Protein AF-A0A1V5JSR5-F1 (afdb_monomer)

Radius of gyration: 24.08 Å; Cα contacts (8 Å, |Δi|>4): 24; chains: 1; bounding box: 47×47×51 Å

Structure (mmCIF, N/CA/C/O backbone):
data_AF-A0A1V5JSR5-F1
#
_entry.id   AF-A0A1V5JSR5-F1
#
loop_
_atom_site.group_PDB
_atom_site.id
_atom_site.type_symbol
_atom_site.label_atom_id
_atom_site.label_alt_id
_atom_site.label_comp_id
_atom_site.label_asym_id
_atom_site.label_entity_id
_atom_site.label_seq_id
_atom_site.pdbx_PDB_ins_code
_atom_site.Cartn_x
_atom_site.Cartn_y
_atom_site.Cartn_z
_atom_site.occupancy
_atom_site.B_iso_or_equiv
_atom_site.auth_seq_id
_atom_site.auth_comp_id
_atom_site.auth_asym_id
_atom_site.auth_atom_id
_atom_site.pdbx_PDB_model_num
ATOM 1 N N . MET A 1 1 ? 2.981 0.703 2.003 1.00 60.16 1 MET A N 1
ATOM 2 C CA . MET A 1 1 ? 2.966 2.038 1.363 1.00 60.16 1 MET A CA 1
ATOM 3 C C . MET A 1 1 ? 2.772 3.088 2.446 1.00 60.16 1 MET A C 1
ATOM 5 O O . MET A 1 1 ? 1.736 3.023 3.098 1.00 60.16 1 MET A O 1
ATOM 9 N N . PRO A 1 2 ? 3.733 4.000 2.672 1.00 81.62 2 PRO A N 1
ATOM 10 C CA . PRO A 1 2 ? 3.687 4.955 3.791 1.00 81.62 2 PRO A CA 1
ATOM 11 C C . PRO A 1 2 ? 2.414 5.819 3.783 1.00 81.62 2 PRO A C 1
ATOM 13 O O . PRO A 1 2 ? 1.770 5.984 4.810 1.00 81.62 2 PRO A O 1
ATOM 16 N N . ILE A 1 3 ? 1.958 6.220 2.595 1.00 86.94 3 ILE A N 1
ATOM 17 C CA . ILE A 1 3 ? 0.797 7.104 2.404 1.00 86.94 3 ILE A CA 1
ATOM 18 C C . ILE A 1 3 ? -0.516 6.479 2.919 1.00 86.94 3 ILE A C 1
ATOM 20 O O . ILE A 1 3 ? -1.372 7.172 3.460 1.00 86.94 3 ILE A O 1
ATOM 24 N N . LEU A 1 4 ? -0.709 5.165 2.753 1.00 85.44 4 LEU A N 1
ATOM 25 C CA . LEU A 1 4 ? -1.923 4.491 3.239 1.00 85.44 4 LEU A CA 1
ATOM 26 C C . LEU A 1 4 ? -1.922 4.350 4.763 1.00 85.44 4 LEU A C 1
ATOM 28 O O . LEU A 1 4 ? -2.979 4.441 5.381 1.00 85.44 4 LEU A O 1
ATOM 32 N N . PHE A 1 5 ? -0.749 4.162 5.369 1.00 88.88 5 PHE A N 1
ATOM 33 C CA . PHE A 1 5 ? -0.618 4.135 6.825 1.00 88.88 5 PHE A CA 1
ATOM 34 C C . PHE A 1 5 ? -0.913 5.505 7.437 1.00 88.88 5 PHE A C 1
ATOM 36 O O . PHE A 1 5 ? -1.663 5.579 8.405 1.00 88.88 5 PHE A O 1
ATOM 43 N N . GLU A 1 6 ? -0.405 6.581 6.836 1.00 91.00 6 GLU A N 1
ATOM 44 C CA . GLU A 1 6 ? -0.694 7.953 7.271 1.00 91.00 6 GLU A CA 1
ATOM 45 C C . GLU A 1 6 ? -2.185 8.298 7.169 1.00 91.00 6 GLU A C 1
ATOM 47 O O . GLU A 1 6 ? -2.761 8.869 8.095 1.00 91.00 6 GLU A O 1
ATOM 52 N N . GLU A 1 7 ? -2.847 7.923 6.070 1.00 88.81 7 GLU A N 1
ATOM 53 C CA . GLU A 1 7 ? -4.288 8.149 5.926 1.00 88.81 7 GLU A CA 1
ATOM 54 C C . GLU A 1 7 ? -5.100 7.306 6.913 1.00 88.81 7 GLU A C 1
ATOM 56 O O . GLU A 1 7 ? -6.046 7.811 7.515 1.00 88.81 7 GLU A O 1
ATOM 61 N N . THR A 1 8 ? -4.699 6.052 7.131 1.00 91.88 8 THR A N 1
ATOM 62 C CA . THR A 1 8 ? -5.326 5.176 8.128 1.00 91.88 8 THR A CA 1
ATOM 63 C C . THR A 1 8 ? -5.219 5.785 9.526 1.00 91.88 8 THR A C 1
ATOM 65 O O . THR A 1 8 ? -6.229 5.886 10.218 1.00 91.88 8 THR A O 1
ATOM 68 N N . ASP A 1 9 ? -4.038 6.262 9.930 1.00 92.56 9 ASP A N 1
ATOM 69 C CA . ASP A 1 9 ? -3.827 6.920 11.227 1.00 92.56 9 ASP A CA 1
ATOM 70 C C . ASP A 1 9 ? -4.676 8.193 11.367 1.00 92.56 9 ASP A C 1
ATOM 72 O O . ASP A 1 9 ? -5.333 8.416 12.388 1.00 92.56 9 ASP A O 1
ATOM 76 N N . ARG A 1 10 ? -4.757 8.996 10.301 1.00 91.06 10 ARG A N 1
ATOM 77 C CA . ARG A 1 10 ? -5.616 10.184 10.259 1.00 91.06 10 ARG A CA 1
ATOM 78 C C . ARG A 1 10 ? -7.096 9.832 10.427 1.00 91.06 10 ARG A C 1
ATOM 80 O O . ARG A 1 10 ? -7.797 10.507 11.182 1.00 91.06 10 ARG A O 1
ATOM 87 N N . ILE A 1 11 ? -7.573 8.787 9.750 1.00 92.38 11 ILE A N 1
ATOM 88 C CA . ILE A 1 11 ? -8.958 8.308 9.856 1.00 92.38 11 ILE A CA 1
ATOM 89 C C . ILE A 1 11 ? -9.224 7.767 11.263 1.00 92.38 11 ILE A C 1
ATOM 91 O O . ILE A 1 11 ? -10.236 8.127 11.858 1.00 92.38 11 ILE A O 1
ATOM 95 N N . ILE A 1 12 ? -8.319 6.966 11.832 1.00 92.19 12 ILE A N 1
ATOM 96 C CA . ILE A 1 12 ? -8.457 6.424 13.192 1.00 92.19 12 ILE A CA 1
ATOM 97 C C . ILE A 1 12 ? -8.560 7.559 14.211 1.00 92.19 12 ILE A C 1
ATOM 99 O O . ILE A 1 12 ? -9.478 7.560 15.028 1.00 92.19 12 ILE A O 1
ATOM 103 N N . LYS A 1 13 ? -7.676 8.560 14.142 1.00 92.19 13 LYS A N 1
ATOM 104 C CA . LYS A 1 13 ? -7.729 9.740 15.020 1.00 92.19 13 LYS A CA 1
ATOM 105 C C . LYS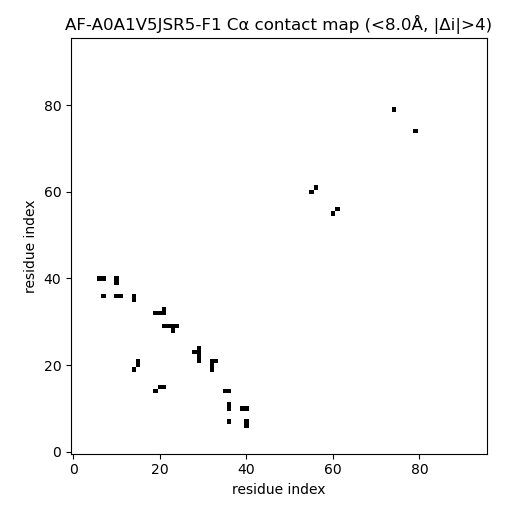 A 1 13 ? -9.047 10.506 14.869 1.00 92.19 13 LYS A C 1
ATOM 107 O O . LYS A 1 13 ? -9.647 10.885 15.872 1.00 92.19 13 LYS A O 1
ATOM 112 N N . ALA A 1 14 ? -9.534 10.679 13.640 1.00 92.62 14 ALA A N 1
ATOM 113 C CA . ALA A 1 14 ? -10.812 11.339 13.377 1.00 92.62 14 ALA A CA 1
ATOM 114 C C . ALA A 1 14 ? -12.015 10.550 13.925 1.00 92.62 14 ALA A C 1
ATOM 116 O O . ALA A 1 14 ? -12.935 11.149 14.477 1.00 92.62 14 ALA A O 1
ATOM 117 N N . GLN A 1 15 ? -12.013 9.220 13.803 1.00 91.44 15 GLN A N 1
ATOM 118 C CA . GLN A 1 15 ? -13.085 8.373 14.332 1.00 91.44 15 GLN A CA 1
ATOM 119 C C . GLN A 1 15 ? -13.045 8.293 15.864 1.00 91.44 15 GLN A C 1
ATOM 121 O O . GLN A 1 15 ? -14.093 8.397 16.498 1.00 91.44 15 GLN A O 1
ATOM 126 N N . LYS A 1 16 ? -11.852 8.240 16.475 1.00 90.06 16 LYS A N 1
ATOM 127 C CA . LYS A 1 16 ? -11.686 8.361 17.935 1.00 90.06 16 LYS A CA 1
ATOM 128 C C . LYS A 1 16 ? -12.233 9.698 18.455 1.00 90.06 16 LYS A C 1
ATOM 130 O O . LYS A 1 16 ? -12.977 9.711 19.428 1.00 90.06 16 LYS A O 1
ATOM 135 N N . ALA A 1 17 ? -11.956 10.811 17.767 1.00 90.81 17 ALA A N 1
ATOM 136 C CA . ALA A 1 17 ? -12.509 12.127 18.114 1.00 90.81 17 ALA A CA 1
ATOM 137 C C . ALA A 1 17 ? -14.043 12.211 17.969 1.00 90.81 17 ALA A C 1
ATOM 139 O O . ALA A 1 17 ? -14.685 13.015 18.637 1.00 90.81 17 ALA A O 1
ATOM 140 N N . ARG A 1 18 ? -14.640 11.368 17.117 1.00 89.94 18 ARG A N 1
ATOM 141 C CA . ARG A 1 18 ? -16.097 11.223 16.954 1.00 89.94 18 ARG A CA 1
ATOM 142 C C . ARG A 1 18 ? -16.726 10.232 17.942 1.00 89.94 18 ARG A C 1
ATOM 144 O O . ARG A 1 18 ? -17.913 9.946 17.826 1.00 89.94 18 ARG 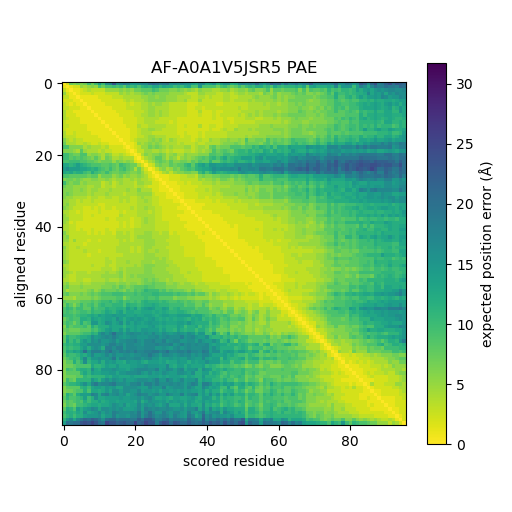A O 1
ATOM 151 N N . GLY A 1 19 ? -15.953 9.716 18.900 1.00 85.12 19 GLY A N 1
ATOM 152 C CA . GLY A 1 19 ? -16.439 8.809 19.940 1.00 85.12 19 GLY A CA 1
ATOM 153 C C . GLY A 1 19 ? -16.533 7.344 19.514 1.00 85.12 19 GL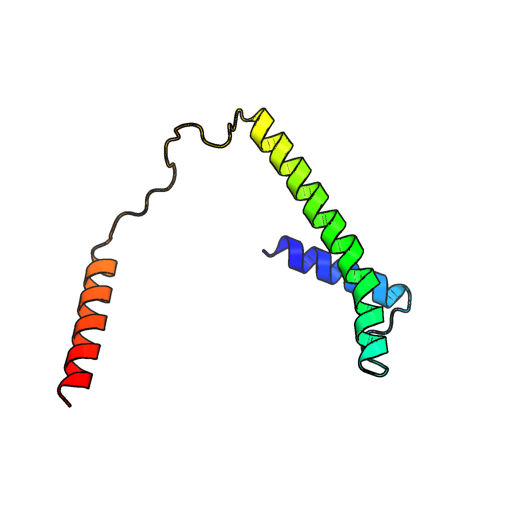Y A C 1
ATOM 154 O O . GLY A 1 19 ? -17.194 6.562 20.192 1.00 85.12 19 GLY A O 1
ATOM 155 N N . VAL A 1 20 ? -15.892 6.947 18.407 1.00 85.94 20 VAL A N 1
ATOM 156 C CA . VAL A 1 20 ? -15.767 5.525 18.061 1.00 85.94 20 VAL A CA 1
ATOM 157 C C . VAL A 1 20 ? -14.794 4.880 19.040 1.00 85.94 20 VAL A C 1
ATOM 159 O O . VAL A 1 20 ? -13.586 5.120 18.989 1.00 85.94 20 VAL A O 1
ATOM 162 N N . ASP A 1 21 ? -15.339 4.054 19.925 1.00 82.12 21 ASP A N 1
ATOM 163 C CA . ASP A 1 21 ? -14.554 3.233 20.832 1.00 82.12 21 ASP A CA 1
ATOM 164 C C . ASP A 1 21 ? -14.078 1.966 20.110 1.00 82.12 21 ASP A C 1
ATOM 166 O O . ASP A 1 21 ? -14.873 1.155 19.629 1.00 82.12 21 ASP A O 1
ATOM 170 N N . LEU A 1 22 ? -12.759 1.836 19.989 1.00 74.38 22 LEU A N 1
ATOM 171 C CA . LEU A 1 22 ? -12.088 0.718 19.323 1.00 74.38 22 LEU A CA 1
ATOM 172 C C . LEU A 1 22 ? -11.520 -0.293 20.327 1.00 74.38 22 LEU A C 1
ATOM 174 O O . LEU A 1 22 ? -11.081 -1.374 19.931 1.00 74.38 22 LEU A O 1
ATOM 178 N N . GLU A 1 23 ? -11.499 0.054 21.614 1.00 74.81 23 GLU A N 1
ATOM 179 C CA . GLU A 1 23 ? -10.783 -0.697 22.645 1.00 74.81 23 GLU A CA 1
ATOM 180 C C . GLU A 1 23 ? -11.755 -1.469 23.548 1.00 74.81 23 GLU A C 1
ATOM 182 O O . GLU A 1 23 ? -11.465 -2.615 23.917 1.00 74.81 23 GLU A O 1
ATOM 187 N N . SER A 1 24 ? -12.947 -0.917 23.791 1.00 74.94 24 SER A N 1
ATOM 188 C CA . SER A 1 24 ? -13.975 -1.504 24.660 1.00 74.94 24 SER A CA 1
AT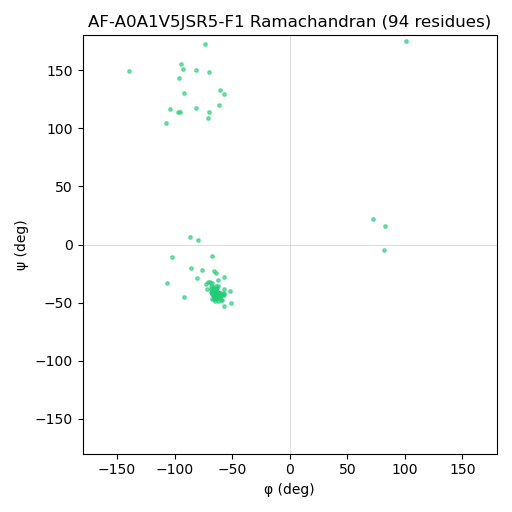OM 189 C C . SER A 1 24 ? -14.994 -2.381 23.920 1.00 74.94 24 SER A C 1
ATOM 191 O O . SER A 1 24 ? -15.339 -2.150 22.762 1.00 74.94 24 SER A O 1
ATOM 193 N N . GLY A 1 25 ? -15.547 -3.371 24.628 1.00 75.31 25 GLY A N 1
ATOM 194 C CA . GLY A 1 25 ? -16.662 -4.204 24.159 1.00 75.31 25 GLY A CA 1
ATOM 195 C C . GLY A 1 25 ? -16.272 -5.594 23.639 1.00 75.31 25 GLY A C 1
ATOM 196 O O . GLY A 1 25 ? -15.097 -5.965 23.566 1.00 75.31 25 GLY A O 1
ATOM 197 N N . GLY A 1 26 ? -17.292 -6.391 23.303 1.00 87.69 26 GLY A N 1
ATOM 198 C CA . GLY A 1 26 ? -17.128 -7.752 22.781 1.00 87.69 26 GLY A CA 1
ATOM 199 C C . GLY A 1 26 ? -16.630 -7.789 21.330 1.00 87.69 26 GLY A C 1
ATOM 200 O O . GLY A 1 26 ? -16.589 -6.771 20.638 1.00 87.69 26 GLY A O 1
ATOM 201 N N . LEU A 1 27 ? -16.304 -8.985 20.828 1.00 85.44 27 LEU A N 1
ATOM 202 C CA . LEU A 1 27 ? -15.761 -9.189 19.472 1.00 85.44 27 LEU A CA 1
ATOM 203 C C . LEU A 1 27 ? -16.621 -8.523 18.374 1.00 85.44 27 LEU A C 1
ATOM 205 O O . LEU A 1 27 ? -16.106 -7.897 17.451 1.00 85.44 27 LEU A O 1
ATOM 209 N N . ILE A 1 28 ? -17.947 -8.605 18.516 1.00 86.56 28 ILE A N 1
ATOM 210 C CA . ILE A 1 28 ? -18.926 -8.045 17.571 1.00 86.56 28 ILE A CA 1
ATOM 211 C C . ILE A 1 28 ? -18.908 -6.507 17.576 1.00 86.56 28 ILE A C 1
ATOM 213 O O . ILE A 1 28 ? -19.031 -5.888 16.519 1.00 86.56 28 ILE A O 1
ATOM 217 N N . GLN A 1 29 ? -18.737 -5.875 18.741 1.00 83.50 29 GLN A N 1
ATOM 218 C CA . GLN A 1 29 ? -18.640 -4.414 18.853 1.00 83.50 29 GLN A CA 1
ATOM 219 C C . GLN A 1 29 ? -17.353 -3.895 18.218 1.00 83.50 29 GLN A C 1
ATOM 221 O O . GLN A 1 29 ? -17.407 -2.927 17.463 1.00 83.50 29 GLN A O 1
ATOM 226 N N . LYS A 1 30 ? -16.234 -4.601 18.412 1.00 83.38 30 LYS A N 1
ATOM 227 C CA . LYS A 1 30 ? -14.959 -4.267 17.763 1.00 83.38 30 LYS A CA 1
ATOM 228 C C . LYS A 1 30 ? -15.057 -4.327 16.241 1.00 83.38 30 LYS A C 1
ATOM 230 O O . LYS A 1 30 ? -14.643 -3.391 15.566 1.00 83.38 30 LYS A O 1
ATOM 235 N N . ILE A 1 31 ? -15.676 -5.375 15.692 1.00 86.62 31 ILE A N 1
ATOM 236 C CA . ILE A 1 31 ? -15.886 -5.497 14.239 1.00 86.62 31 ILE A CA 1
ATOM 237 C C . ILE A 1 31 ? -16.747 -4.342 13.708 1.00 86.62 31 ILE A C 1
ATOM 239 O O . ILE A 1 31 ? -16.404 -3.737 12.693 1.00 86.62 31 ILE A O 1
ATOM 243 N N . ARG A 1 32 ? -17.833 -3.981 14.405 1.00 84.88 32 ARG A N 1
ATOM 244 C CA . ARG A 1 32 ? -18.674 -2.834 14.017 1.00 84.88 32 ARG A CA 1
ATOM 245 C C . ARG A 1 32 ? -17.921 -1.501 14.088 1.00 84.88 32 ARG A C 1
ATOM 247 O O . ARG A 1 32 ? -18.130 -0.659 13.220 1.00 84.88 32 ARG A O 1
ATOM 254 N N . GLY A 1 33 ? -17.021 -1.335 15.058 1.00 85.69 33 GLY A N 1
ATOM 255 C CA . GLY A 1 33 ? -16.157 -0.157 15.189 1.00 85.69 33 GLY A CA 1
ATOM 256 C C . GLY A 1 33 ? -15.133 0.003 14.058 1.00 85.69 33 GLY A C 1
ATOM 257 O O . GLY A 1 33 ? -14.714 1.121 13.767 1.00 85.69 33 GLY A O 1
ATOM 258 N N . LEU A 1 34 ? -14.776 -1.080 13.359 1.00 88.50 34 LEU A N 1
ATOM 259 C CA . LEU A 1 34 ? -13.848 -1.035 12.220 1.00 88.50 34 LEU A CA 1
ATOM 260 C C . LEU A 1 34 ? -14.504 -0.575 10.911 1.00 88.50 34 LEU A C 1
ATOM 262 O O . LEU A 1 34 ? -13.840 0.035 10.073 1.00 88.50 34 LEU A O 1
ATOM 266 N N . VAL A 1 35 ? -15.805 -0.814 10.729 1.00 91.25 35 VAL A N 1
ATOM 267 C CA . VAL A 1 35 ? -16.559 -0.399 9.530 1.00 91.25 35 VAL A CA 1
ATOM 268 C C . VAL A 1 35 ? -16.372 1.090 9.173 1.00 91.25 35 VAL A C 1
ATOM 270 O O . VAL A 1 35 ? -16.014 1.368 8.025 1.00 91.25 35 VAL A O 1
ATOM 273 N N . PRO A 1 36 ? -16.530 2.062 10.098 1.00 89.31 36 PRO A N 1
ATOM 274 C CA . PRO A 1 36 ? -16.352 3.486 9.790 1.00 89.31 36 PRO A CA 1
ATOM 275 C C . PRO A 1 36 ? -14.905 3.893 9.468 1.00 89.31 36 PRO A C 1
ATOM 277 O O . PRO A 1 36 ? -14.687 5.020 9.028 1.00 89.31 36 PRO A O 1
ATOM 280 N N . ILE A 1 37 ? -13.922 3.012 9.676 1.00 91.94 37 ILE A N 1
ATOM 281 C CA . ILE A 1 37 ? -12.525 3.215 9.261 1.00 91.94 37 ILE A CA 1
ATOM 282 C C . ILE A 1 37 ? -12.303 2.626 7.864 1.00 91.94 37 ILE A C 1
ATOM 284 O O . ILE A 1 37 ? -11.715 3.273 7.000 1.00 91.94 37 ILE A O 1
ATOM 288 N N . ILE A 1 38 ? -12.806 1.413 7.628 1.00 93.31 38 ILE A N 1
ATOM 289 C CA . ILE A 1 38 ? -12.595 0.674 6.378 1.00 93.31 38 ILE A CA 1
ATOM 290 C C . ILE A 1 38 ? -13.273 1.375 5.196 1.00 93.31 38 ILE A C 1
ATOM 292 O O . ILE A 1 38 ? -12.648 1.555 4.154 1.00 93.31 38 ILE A O 1
ATOM 296 N N . VAL A 1 39 ? -14.529 1.804 5.349 1.00 94.19 39 VAL A N 1
ATOM 297 C CA . VAL A 1 39 ? -15.296 2.448 4.266 1.00 94.19 39 VAL A CA 1
ATOM 298 C C . VAL A 1 39 ? -14.593 3.693 3.692 1.00 94.19 39 VAL A C 1
ATOM 300 O O . VAL A 1 39 ? -14.385 3.738 2.477 1.00 94.19 39 VAL A O 1
ATOM 303 N N . PRO A 1 40 ? -14.177 4.694 4.496 1.00 92.06 40 PRO A N 1
ATOM 304 C CA . PRO A 1 40 ? -13.479 5.862 3.961 1.00 92.06 40 PRO A CA 1
ATOM 305 C C . PRO A 1 40 ? -12.090 5.534 3.406 1.00 92.06 40 PRO A C 1
ATOM 307 O O . PRO A 1 40 ? -11.691 6.140 2.413 1.00 92.06 40 PRO A O 1
ATOM 310 N N . LEU A 1 41 ? -11.371 4.568 3.989 1.00 93.62 41 LEU A N 1
ATOM 311 C CA . LEU A 1 41 ? -10.075 4.135 3.464 1.00 93.62 41 LEU A CA 1
ATOM 312 C C . LEU A 1 41 ? -10.224 3.526 2.062 1.00 93.62 41 LEU A C 1
ATOM 314 O O . LEU A 1 41 ? -9.486 3.889 1.150 1.00 93.62 41 LEU A O 1
ATOM 318 N N . LEU A 1 42 ? -11.213 2.650 1.865 1.00 94.94 42 LEU A N 1
ATOM 319 C CA . LEU A 1 42 ? -11.500 2.053 0.559 1.00 94.94 42 LEU A CA 1
ATOM 320 C C . LEU A 1 42 ? -11.892 3.111 -0.473 1.00 94.94 42 LEU A C 1
ATOM 322 O O . LEU A 1 42 ? -11.370 3.095 -1.585 1.00 94.94 42 LEU A O 1
ATOM 326 N N . HIS A 1 43 ? -12.751 4.064 -0.101 1.00 95.19 43 HIS A N 1
ATOM 327 C CA . HIS A 1 43 ? -13.093 5.181 -0.982 1.00 95.19 43 HIS A CA 1
ATOM 328 C C . HIS A 1 43 ? -11.849 5.991 -1.389 1.00 95.19 43 HIS A C 1
ATOM 330 O O . HIS A 1 43 ? -11.680 6.318 -2.564 1.00 95.19 43 HIS A O 1
ATOM 336 N N . GLY A 1 44 ? -10.943 6.261 -0.442 1.00 91.94 44 GLY A N 1
ATOM 337 C CA . GLY A 1 44 ? -9.671 6.930 -0.713 1.00 91.94 44 GLY A CA 1
ATOM 338 C C . GLY A 1 44 ? -8.765 6.145 -1.667 1.00 91.94 44 GLY A C 1
ATOM 339 O O . GLY A 1 44 ? -8.170 6.736 -2.569 1.00 91.94 44 GLY A O 1
ATOM 340 N N . VAL A 1 45 ? -8.691 4.819 -1.514 1.00 93.75 45 VAL A N 1
ATOM 341 C CA . VAL A 1 45 ? -7.913 3.936 -2.399 1.00 93.75 45 VAL A CA 1
ATOM 342 C C . VAL A 1 45 ? -8.485 3.923 -3.815 1.00 93.75 45 VAL A C 1
ATOM 344 O O . VAL A 1 45 ? -7.717 4.083 -4.763 1.00 93.75 45 VAL A O 1
ATOM 347 N N . PHE A 1 46 ? -9.804 3.782 -3.971 1.00 96.06 46 PHE A N 1
ATOM 348 C CA . PHE A 1 46 ? -10.434 3.774 -5.294 1.00 96.06 46 PHE A CA 1
ATOM 349 C C . PHE A 1 46 ? -10.256 5.103 -6.018 1.00 96.06 46 PHE A C 1
ATOM 351 O O . PHE A 1 46 ? -9.796 5.104 -7.154 1.00 96.06 46 PHE A O 1
ATOM 358 N N . ARG A 1 47 ? -10.481 6.233 -5.338 1.00 94.69 47 ARG A N 1
ATOM 359 C CA . ARG A 1 47 ? -10.271 7.552 -5.948 1.00 94.69 47 ARG A CA 1
ATOM 360 C C . ARG A 1 47 ? -8.843 7.725 -6.467 1.00 94.69 47 ARG A C 1
ATOM 362 O O . ARG A 1 47 ? -8.644 8.191 -7.578 1.00 94.69 47 ARG A O 1
ATOM 369 N N . ARG A 1 48 ? -7.838 7.295 -5.697 1.00 93.81 48 ARG A N 1
ATOM 370 C CA . ARG A 1 48 ? -6.437 7.335 -6.149 1.00 93.81 48 ARG A CA 1
ATOM 371 C C . ARG A 1 48 ? -6.165 6.395 -7.315 1.00 93.81 48 ARG A C 1
ATOM 373 O O . ARG A 1 48 ? -5.327 6.714 -8.151 1.00 93.81 48 ARG A O 1
ATOM 380 N N . ALA A 1 49 ? -6.799 5.224 -7.335 1.00 95.31 49 ALA A N 1
ATOM 381 C CA . ALA A 1 49 ? -6.678 4.294 -8.449 1.00 95.31 49 ALA A CA 1
ATOM 382 C C . ALA A 1 49 ? -7.247 4.912 -9.734 1.00 95.31 49 ALA A C 1
ATOM 384 O O . ALA A 1 49 ? -6.596 4.824 -10.772 1.00 95.31 49 ALA A O 1
ATOM 385 N N . ASP A 1 50 ? -8.384 5.603 -9.642 1.00 96.50 50 ASP A N 1
ATOM 386 C CA . ASP A 1 50 ? -8.990 6.333 -10.757 1.00 96.50 50 ASP A CA 1
ATOM 387 C C . ASP A 1 50 ? -8.104 7.499 -11.215 1.00 96.50 50 ASP A C 1
ATOM 389 O O . ASP A 1 50 ? -7.776 7.596 -12.399 1.00 96.50 50 ASP A O 1
ATOM 393 N N . ASP A 1 51 ? -7.626 8.328 -10.281 1.00 95.88 51 ASP A N 1
ATOM 394 C CA . ASP A 1 51 ? -6.702 9.432 -10.574 1.00 95.88 51 ASP A CA 1
ATOM 395 C C . ASP A 1 51 ? -5.430 8.918 -11.269 1.00 95.88 51 ASP A C 1
ATOM 397 O O . ASP A 1 51 ? -4.940 9.509 -12.236 1.00 95.88 51 ASP A O 1
ATOM 401 N N . LEU A 1 52 ? -4.901 7.780 -10.808 1.00 95.38 52 LEU A N 1
ATOM 402 C CA . LEU A 1 52 ? -3.747 7.130 -11.416 1.00 95.38 52 LEU A CA 1
ATOM 403 C C . LEU A 1 52 ? -4.077 6.583 -12.807 1.00 95.38 52 LEU A C 1
ATOM 405 O O . LEU A 1 52 ? -3.264 6.737 -13.714 1.00 95.38 52 LEU A O 1
ATOM 409 N N . ALA A 1 53 ? -5.240 5.963 -12.998 1.00 95.88 53 ALA A N 1
ATOM 410 C CA . 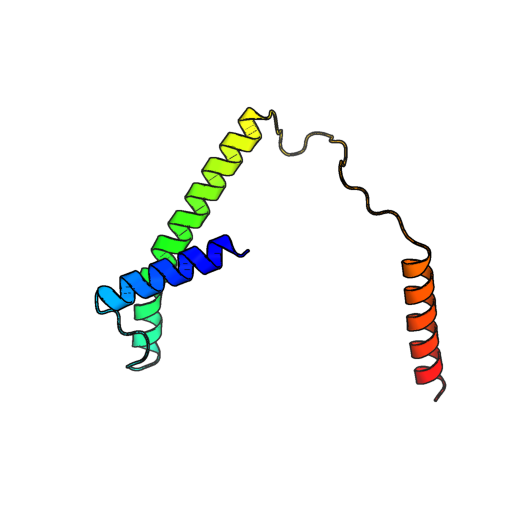ALA A 1 53 ? -5.668 5.448 -14.295 1.00 95.88 53 ALA A CA 1
ATOM 411 C C . ALA A 1 53 ? -5.795 6.575 -15.330 1.00 95.88 53 ALA A C 1
ATOM 413 O O . ALA A 1 53 ? -5.302 6.436 -16.451 1.00 95.88 53 ALA A O 1
ATOM 414 N N . VAL A 1 54 ? -6.366 7.717 -14.936 1.00 96.25 54 VAL A N 1
ATOM 415 C CA . VAL A 1 54 ? -6.428 8.927 -15.769 1.00 96.25 54 VAL A CA 1
ATOM 416 C C . VAL A 1 54 ? -5.026 9.477 -16.042 1.00 96.25 54 VAL A C 1
ATOM 418 O O . VAL A 1 54 ? -4.685 9.774 -17.183 1.00 96.25 54 VAL A O 1
ATOM 421 N N . ALA A 1 55 ? -4.159 9.569 -15.034 1.00 97.06 55 ALA A N 1
ATOM 422 C CA . ALA A 1 55 ? -2.784 10.029 -15.239 1.00 97.06 55 ALA A CA 1
ATOM 423 C C . ALA A 1 55 ? -1.986 9.106 -16.181 1.00 97.06 55 ALA A C 1
ATOM 425 O O . ALA A 1 55 ? -1.155 9.573 -16.963 1.00 97.06 55 ALA A O 1
ATOM 426 N N . LEU A 1 56 ? -2.235 7.797 -16.1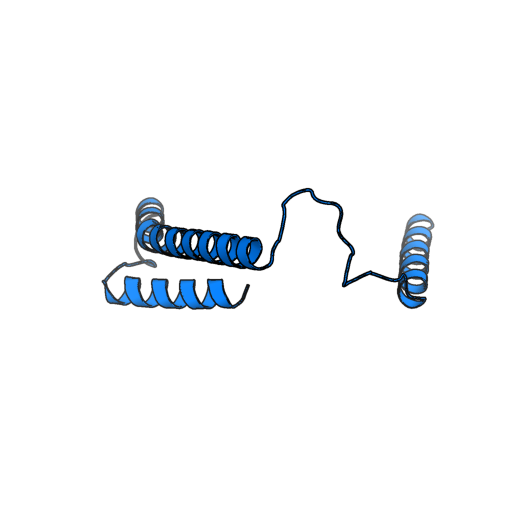18 1.00 95.56 56 LEU A N 1
ATOM 427 C CA . LEU A 1 56 ? -1.645 6.808 -17.013 1.00 95.56 56 LEU A CA 1
ATOM 428 C C . LEU A 1 56 ? -2.161 6.986 -18.446 1.00 95.56 56 LEU A C 1
ATOM 430 O O . LEU A 1 56 ? -1.345 7.037 -19.366 1.00 95.56 56 LEU A O 1
ATOM 434 N N . SER A 1 57 ? -3.471 7.148 -18.647 1.00 92.38 57 SER A N 1
ATOM 435 C CA . SER A 1 57 ? -4.039 7.346 -19.986 1.00 92.38 57 SER A CA 1
ATOM 436 C C . SER A 1 57 ? -3.563 8.651 -20.632 1.00 92.38 57 SER A C 1
ATOM 438 O O . SER A 1 57 ? -3.194 8.646 -21.805 1.00 92.38 57 SER A O 1
ATOM 440 N N . LEU A 1 58 ? -3.442 9.738 -19.860 1.00 96.31 58 LEU A N 1
ATOM 441 C CA . LEU A 1 58 ? -2.871 11.012 -20.322 1.00 96.31 58 LEU A CA 1
ATOM 442 C C . LEU A 1 58 ? -1.400 10.894 -20.744 1.00 96.31 58 LEU A C 1
ATOM 444 O O . LEU A 1 58 ? -0.950 11.602 -21.641 1.00 96.31 58 LEU A O 1
ATOM 448 N N . ARG A 1 59 ? -0.644 9.983 -20.125 1.00 94.88 59 ARG A N 1
ATOM 449 C CA . ARG A 1 59 ? 0.736 9.659 -20.525 1.00 94.88 59 ARG A CA 1
ATOM 450 C C . ARG A 1 59 ? 0.810 8.713 -21.728 1.00 94.88 59 ARG A C 1
ATOM 452 O O . ARG A 1 59 ? 1.905 8.294 -22.092 1.00 94.88 59 ARG A O 1
ATOM 459 N N . GLY A 1 60 ? -0.327 8.353 -22.323 1.00 91.31 60 GLY A N 1
ATOM 460 C CA . GLY A 1 60 ? -0.398 7.397 -23.424 1.00 91.31 60 GLY A CA 1
ATOM 461 C C . GLY A 1 60 ? -0.151 5.952 -22.989 1.00 91.31 60 GLY A C 1
ATOM 462 O O . GLY A 1 60 ? 0.247 5.127 -23.809 1.00 91.31 60 GLY A O 1
ATOM 463 N N . TYR A 1 61 ? -0.348 5.621 -21.708 1.00 92.12 61 TYR A N 1
ATOM 464 C CA . TYR A 1 61 ? -0.227 4.242 -21.246 1.00 92.12 61 TYR A CA 1
ATOM 465 C C . TYR A 1 61 ? -1.390 3.400 -21.781 1.00 92.12 61 TYR A C 1
ATOM 467 O O . TYR A 1 61 ? -2.540 3.584 -21.380 1.00 92.12 61 TYR A O 1
ATOM 475 N N . VAL A 1 62 ? -1.071 2.441 -22.651 1.00 92.00 62 VAL A N 1
ATOM 476 C CA . VAL A 1 62 ? -2.026 1.470 -23.193 1.00 92.00 62 VAL A CA 1
ATOM 477 C C . VAL A 1 62 ? -1.813 0.117 -22.506 1.00 92.00 62 VAL A C 1
ATOM 479 O O . VAL A 1 62 ? -0.739 -0.480 -22.648 1.00 92.00 62 VAL A O 1
ATOM 482 N N . PRO A 1 63 ? -2.805 -0.398 -21.758 1.00 88.69 63 PRO A N 1
ATOM 483 C CA . PRO A 1 63 ? -2.726 -1.731 -21.172 1.00 88.69 63 PRO A CA 1
ATOM 484 C C . PRO A 1 63 ? -2.499 -2.797 -22.254 1.00 88.69 63 PRO A C 1
ATOM 486 O O . PRO A 1 63 ? -3.219 -2.844 -23.244 1.00 88.69 63 PRO A O 1
ATOM 489 N N . GLY A 1 64 ? -1.500 -3.662 -22.069 1.00 87.50 64 GLY A N 1
ATOM 490 C CA . GLY A 1 64 ? -1.228 -4.786 -22.977 1.00 87.50 64 GLY A CA 1
ATOM 491 C C . GLY A 1 64 ? -0.424 -4.453 -24.241 1.00 87.50 64 GLY A C 1
ATOM 492 O O . GLY A 1 64 ? -0.056 -5.375 -24.964 1.00 87.50 64 GLY A O 1
ATOM 493 N N . ALA A 1 65 ? -0.095 -3.184 -24.499 1.00 91.00 65 ALA A N 1
ATOM 494 C CA . ALA A 1 65 ? 0.790 -2.824 -25.606 1.00 91.00 65 ALA A CA 1
ATOM 495 C C . ALA A 1 65 ? 2.248 -3.273 -25.344 1.00 91.00 65 ALA A C 1
ATOM 497 O O . ALA A 1 65 ? 2.692 -3.282 -24.186 1.00 91.00 65 ALA A O 1
ATOM 498 N N . PRO A 1 66 ? 3.020 -3.621 -26.394 1.00 87.62 66 PRO A N 1
ATOM 499 C CA . PRO A 1 66 ? 4.445 -3.899 -26.252 1.00 87.62 66 PRO A CA 1
ATOM 500 C C . PRO A 1 66 ? 5.168 -2.658 -25.712 1.00 87.62 66 PRO A C 1
ATOM 502 O O . PRO A 1 66 ? 4.955 -1.543 -26.186 1.00 87.62 66 PRO A O 1
ATOM 505 N N . ARG A 1 67 ? 6.018 -2.847 -24.698 1.00 87.75 67 ARG A N 1
ATOM 506 C CA . ARG A 1 67 ? 6.694 -1.760 -23.975 1.00 87.75 67 ARG A CA 1
ATOM 507 C C . ARG A 1 67 ? 8.140 -2.114 -23.660 1.00 87.75 67 ARG A C 1
ATOM 509 O O . ARG A 1 67 ? 8.461 -3.278 -23.435 1.00 87.75 67 ARG A O 1
ATOM 516 N N . SER A 1 68 ? 9.001 -1.103 -23.604 1.00 88.25 68 SER A N 1
ATOM 517 C CA . SER A 1 68 ? 10.364 -1.249 -23.099 1.00 88.25 68 SER A CA 1
ATOM 518 C C . SER A 1 68 ? 10.384 -1.189 -21.567 1.00 88.25 68 SER A C 1
ATOM 520 O O . SER A 1 68 ? 9.544 -0.549 -20.930 1.00 88.25 68 SER A O 1
ATOM 522 N N . HIS A 1 69 ? 11.342 -1.881 -20.954 1.00 85.75 69 HIS A N 1
ATOM 523 C CA . HIS A 1 69 ? 11.527 -1.887 -19.506 1.00 85.75 69 HIS A CA 1
ATOM 524 C C . HIS A 1 69 ? 12.612 -0.879 -19.126 1.00 85.75 69 HIS A C 1
ATOM 526 O O . HIS A 1 69 ? 13.775 -1.077 -19.458 1.00 85.75 69 HIS A O 1
ATOM 532 N N . TYR A 1 70 ? 12.244 0.188 -18.409 1.00 87.69 70 TYR A N 1
ATOM 533 C CA . TYR A 1 70 ? 13.218 1.175 -17.921 1.00 87.69 70 TYR A CA 1
ATOM 534 C C . TYR A 1 70 ? 14.148 0.591 -16.848 1.00 87.69 70 TYR A C 1
ATOM 536 O O . TYR A 1 70 ? 15.336 0.892 -16.808 1.00 87.69 70 TYR A O 1
ATOM 544 N N . ARG A 1 71 ? 13.606 -0.267 -15.976 1.00 84.75 71 ARG A N 1
ATOM 545 C CA . ARG A 1 71 ? 14.367 -0.944 -14.927 1.00 84.75 71 ARG A CA 1
ATOM 546 C C . ARG A 1 71 ? 14.524 -2.413 -15.295 1.00 84.75 71 ARG A C 1
ATOM 548 O O . ARG A 1 71 ? 13.570 -3.182 -15.187 1.00 84.75 71 ARG A O 1
ATOM 555 N N . SER A 1 72 ? 15.717 -2.780 -15.741 1.00 84.88 72 SER A N 1
ATOM 556 C CA . SER A 1 72 ? 16.138 -4.168 -15.905 1.00 84.88 72 SER A CA 1
ATOM 557 C C . SER A 1 72 ? 16.925 -4.608 -14.669 1.00 84.88 72 SER A C 1
ATOM 559 O O . 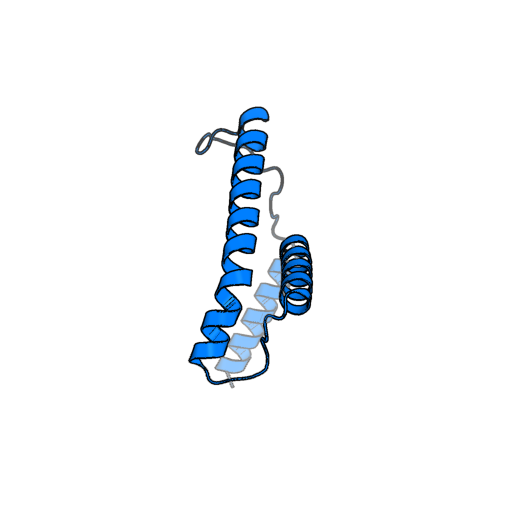SER A 1 72 ? 17.658 -3.825 -14.067 1.00 84.88 72 SER A O 1
ATOM 561 N N . PHE A 1 73 ? 16.741 -5.861 -14.260 1.00 83.38 73 PHE A N 1
ATOM 562 C CA . PHE A 1 73 ? 17.554 -6.475 -13.215 1.00 83.38 73 PHE A CA 1
ATOM 563 C C . PHE A 1 73 ? 18.680 -7.250 -13.897 1.00 83.38 73 PHE A C 1
ATOM 565 O O . PHE A 1 73 ? 18.419 -8.210 -14.618 1.00 83.38 73 PHE A O 1
ATOM 572 N N . SER A 1 74 ? 19.923 -6.811 -13.710 1.00 84.31 74 SER A N 1
ATOM 573 C CA . SER A 1 74 ? 21.106 -7.548 -14.153 1.00 84.31 74 SER A CA 1
ATOM 574 C C . SER A 1 74 ? 21.600 -8.451 -13.029 1.00 84.31 74 SER A C 1
ATOM 576 O O . SER A 1 74 ? 21.803 -7.969 -11.913 1.00 84.31 74 SER A O 1
ATOM 578 N N . LEU A 1 75 ? 21.843 -9.729 -13.333 1.00 83.19 75 LEU A N 1
ATOM 579 C CA . LEU A 1 75 ? 22.491 -10.646 -12.397 1.00 83.19 75 LEU A CA 1
ATOM 580 C C . LEU A 1 75 ? 23.890 -10.130 -12.068 1.00 83.19 75 LEU A C 1
ATOM 582 O O . LEU A 1 75 ? 24.735 -9.964 -12.951 1.00 83.19 75 LEU A O 1
ATOM 586 N N . THR A 1 76 ? 24.126 -9.869 -10.790 1.00 90.06 76 THR A N 1
ATOM 587 C CA . THR A 1 76 ? 25.419 -9.396 -10.302 1.00 90.06 76 THR A CA 1
ATOM 588 C C .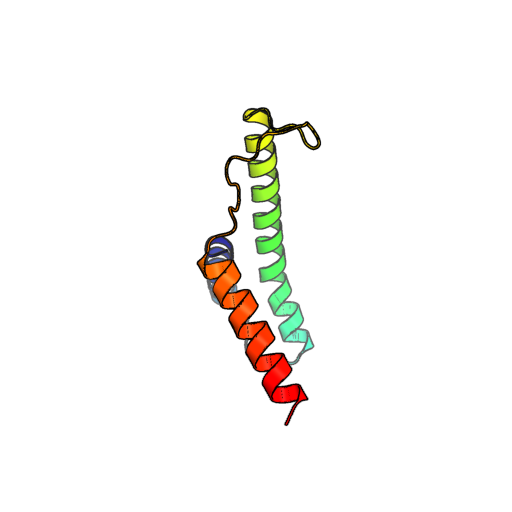 THR A 1 76 ? 26.251 -10.584 -9.822 1.00 90.06 76 THR A C 1
ATOM 590 O O . THR A 1 76 ? 25.724 -11.617 -9.417 1.00 90.06 76 THR A O 1
ATOM 593 N N . ARG A 1 77 ? 27.583 -10.457 -9.813 1.00 85.19 77 ARG A N 1
ATOM 594 C CA . ARG A 1 77 ? 28.483 -11.506 -9.288 1.00 85.19 77 ARG A CA 1
ATOM 595 C C . ARG A 1 77 ? 28.184 -11.875 -7.827 1.00 85.19 77 ARG A C 1
ATOM 597 O O . ARG A 1 77 ? 28.415 -13.010 -7.429 1.00 85.19 77 ARG A O 1
ATOM 604 N N . LEU A 1 78 ? 27.638 -10.934 -7.055 1.00 87.31 78 LEU A N 1
ATOM 605 C CA . LEU A 1 78 ? 27.164 -11.160 -5.688 1.00 87.31 78 LEU A CA 1
ATOM 606 C C . LEU A 1 78 ? 25.908 -12.044 -5.634 1.00 87.31 78 LEU A C 1
ATOM 608 O O . LEU A 1 78 ? 25.776 -12.845 -4.710 1.00 87.31 78 LEU A O 1
ATOM 612 N N . ASP A 1 79 ? 25.034 -11.980 -6.640 1.00 89.44 79 ASP A N 1
ATOM 613 C CA . ASP A 1 79 ? 23.876 -12.878 -6.739 1.00 89.44 79 ASP A CA 1
ATOM 614 C C . ASP A 1 79 ? 24.356 -14.310 -6.997 1.00 89.44 79 ASP A C 1
ATOM 616 O O . ASP A 1 79 ? 23.886 -15.254 -6.371 1.00 89.44 79 ASP A O 1
ATOM 620 N N . LEU A 1 80 ? 25.380 -14.472 -7.843 1.00 91.50 80 LEU A N 1
ATOM 621 C CA . LEU A 1 80 ? 25.986 -15.780 -8.095 1.00 91.50 80 LEU A CA 1
ATOM 622 C C . LEU A 1 80 ? 26.725 -16.321 -6.861 1.00 91.50 80 LEU A C 1
ATOM 624 O O . LEU A 1 80 ? 26.601 -17.500 -6.540 1.00 91.50 80 LEU A O 1
ATOM 628 N N . ALA A 1 81 ? 27.466 -15.469 -6.148 1.00 91.69 81 ALA A N 1
ATOM 629 C CA . ALA A 1 81 ? 28.171 -15.858 -4.927 1.00 91.69 81 ALA A CA 1
ATOM 630 C C . ALA A 1 81 ? 27.204 -16.234 -3.793 1.00 91.69 81 ALA A C 1
ATOM 632 O O . ALA A 1 81 ? 27.434 -17.220 -3.096 1.00 91.69 81 ALA A O 1
ATOM 633 N N . SER A 1 82 ? 26.105 -15.492 -3.627 1.00 90.94 82 SER A N 1
ATOM 634 C CA . SER A 1 82 ? 25.071 -15.816 -2.635 1.00 90.94 82 SER A CA 1
ATOM 635 C C . SER A 1 82 ? 24.309 -17.097 -2.990 1.00 90.94 82 SER A C 1
ATOM 637 O O . SER A 1 82 ? 24.017 -17.894 -2.098 1.00 90.94 82 SER A O 1
ATOM 639 N N . LEU A 1 83 ? 24.067 -17.355 -4.280 1.00 93.19 83 LEU A N 1
ATOM 640 C CA . LEU A 1 83 ? 23.483 -18.610 -4.758 1.00 93.19 83 LEU A CA 1
ATOM 641 C C . LEU A 1 83 ? 24.418 -19.808 -4.528 1.00 93.19 83 LEU A C 1
ATOM 643 O O . LEU A 1 83 ? 23.987 -20.853 -4.042 1.00 93.19 83 LEU A O 1
ATOM 647 N N . ALA A 1 84 ? 25.707 -19.662 -4.844 1.00 93.31 84 ALA A N 1
ATOM 648 C CA . ALA A 1 84 ? 26.699 -20.709 -4.615 1.00 93.31 84 ALA A CA 1
ATOM 649 C C . ALA A 1 84 ? 26.882 -20.992 -3.115 1.0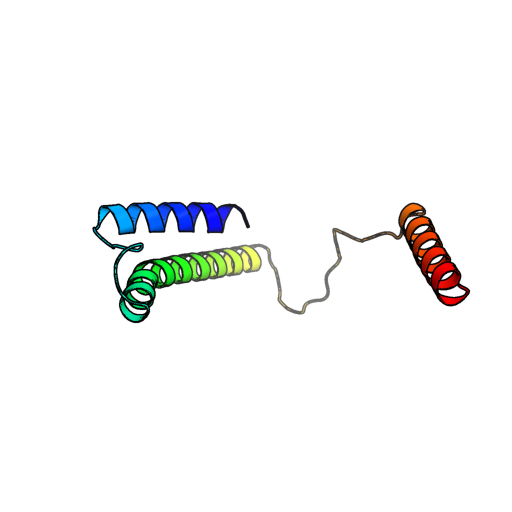0 93.31 84 ALA A C 1
ATOM 651 O O . ALA A 1 84 ? 26.921 -22.150 -2.703 1.00 93.31 84 ALA A O 1
ATOM 652 N N . GLY A 1 85 ? 26.926 -19.939 -2.294 1.00 93.88 85 GLY A N 1
ATOM 653 C CA . GLY A 1 85 ? 27.031 -20.050 -0.842 1.00 93.88 85 GLY A CA 1
ATOM 654 C C . GLY A 1 85 ? 25.834 -20.765 -0.215 1.00 93.88 85 GLY A C 1
ATOM 655 O O . GLY A 1 85 ? 26.026 -21.703 0.556 1.00 93.88 85 GLY A O 1
ATOM 656 N N . SER A 1 86 ? 24.602 -20.384 -0.573 1.00 92.62 86 SER A N 1
ATOM 657 C CA . SER A 1 86 ? 23.397 -21.036 -0.037 1.00 92.62 86 SER A CA 1
ATOM 658 C C . SER A 1 86 ? 23.303 -22.506 -0.450 1.00 92.62 86 SER A C 1
ATOM 660 O O . SER A 1 86 ? 23.003 -23.360 0.384 1.00 92.62 86 SER A O 1
ATOM 662 N N . THR A 1 87 ? 23.653 -22.824 -1.699 1.00 94.19 87 THR A N 1
ATOM 663 C CA . THR A 1 87 ? 23.694 -24.208 -2.194 1.00 94.19 87 THR A CA 1
ATOM 664 C C . THR A 1 87 ? 24.741 -25.039 -1.447 1.00 94.19 87 THR A C 1
ATOM 666 O O . THR A 1 87 ? 24.460 -26.165 -1.042 1.00 94.19 87 THR A O 1
ATOM 669 N N . GLY A 1 88 ? 25.929 -24.477 -1.198 1.00 94.25 88 GLY A N 1
ATOM 670 C CA . GLY A 1 88 ? 26.991 -25.143 -0.440 1.00 94.25 88 GLY A CA 1
ATOM 671 C C . GLY A 1 88 ? 26.591 -25.466 1.002 1.00 94.25 88 GLY A C 1
ATOM 672 O O . GLY A 1 88 ? 26.847 -26.570 1.474 1.00 94.25 88 GLY A O 1
ATOM 673 N N . VAL A 1 89 ? 25.902 -24.542 1.682 1.00 94.69 89 VAL A N 1
ATOM 674 C CA . VAL A 1 89 ? 25.396 -24.763 3.049 1.00 94.69 89 VAL A CA 1
ATOM 675 C C . VAL A 1 89 ? 24.348 -25.877 3.086 1.00 94.69 89 VAL A C 1
ATOM 677 O O . VAL A 1 89 ? 24.398 -26.729 3.968 1.00 94.69 89 VAL A O 1
ATOM 680 N N . ILE A 1 90 ? 23.425 -25.910 2.119 1.00 95.44 90 ILE A N 1
ATOM 681 C CA . ILE A 1 90 ? 22.396 -26.959 2.043 1.00 95.44 90 ILE A CA 1
ATOM 682 C C . ILE A 1 90 ? 23.034 -28.336 1.832 1.00 95.44 90 ILE A C 1
ATOM 684 O O . ILE A 1 90 ? 22.660 -29.293 2.504 1.00 95.44 90 ILE A O 1
ATOM 688 N N . LEU A 1 91 ? 24.020 -28.443 0.939 1.00 95.00 91 LEU A N 1
ATOM 689 C CA . LEU A 1 91 ? 24.723 -29.704 0.692 1.00 95.00 91 LEU A CA 1
ATOM 690 C C . LEU A 1 91 ? 25.532 -30.164 1.910 1.00 95.00 91 LEU A C 1
ATOM 692 O O . LEU A 1 91 ? 25.539 -31.353 2.214 1.00 95.00 91 LEU A O 1
ATOM 696 N N . ALA A 1 92 ? 26.163 -29.236 2.634 1.00 93.06 92 ALA A N 1
ATOM 697 C CA . ALA A 1 92 ? 26.877 -29.547 3.869 1.00 93.06 92 ALA A CA 1
ATOM 698 C C . ALA A 1 92 ? 25.937 -30.063 4.974 1.00 93.06 92 ALA A C 1
ATOM 700 O O . ALA A 1 92 ? 26.300 -30.986 5.693 1.00 93.06 92 ALA A O 1
ATOM 701 N N . LEU A 1 93 ? 24.726 -29.504 5.081 1.00 92.69 93 LEU A N 1
ATOM 702 C CA . LEU A 1 93 ? 23.702 -29.968 6.023 1.00 92.69 93 LEU A CA 1
ATOM 703 C C . LEU A 1 93 ? 23.095 -31.322 5.641 1.00 92.69 93 LEU A C 1
ATOM 705 O O . LEU A 1 93 ? 22.713 -32.067 6.528 1.00 92.69 93 LEU A O 1
ATOM 709 N N . LEU A 1 94 ? 22.982 -31.633 4.347 1.00 92.00 94 LEU A N 1
ATOM 710 C CA . LEU A 1 94 ? 22.488 -32.933 3.873 1.00 92.00 94 LEU A CA 1
ATOM 711 C C . LEU A 1 94 ? 23.526 -34.055 3.996 1.00 92.00 94 LEU A C 1
ATOM 713 O O . LEU A 1 94 ? 23.164 -35.227 3.955 1.00 92.00 94 LEU A O 1
ATOM 717 N N . TRP A 1 95 ? 24.808 -33.699 4.067 1.00 88.81 95 TRP A N 1
ATOM 718 C CA . TRP A 1 95 ? 25.908 -34.649 4.219 1.00 88.81 95 TRP A CA 1
ATOM 719 C C . TRP A 1 95 ? 26.186 -35.021 5.687 1.00 88.81 95 TRP A C 1
ATOM 721 O O . TRP A 1 95 ? 26.798 -36.059 5.934 1.00 88.81 95 TRP A O 1
ATOM 731 N N . LEU A 1 96 ? 25.745 -34.184 6.635 1.00 81.94 96 LEU A N 1
ATOM 732 C CA . LEU A 1 96 ? 25.821 -34.400 8.085 1.00 81.94 96 LEU A CA 1
ATOM 733 C C . LEU A 1 96 ? 24.660 -35.275 8.581 1.00 81.94 96 LEU A C 1
ATOM 735 O O . LEU A 1 96 ? 24.931 -36.178 9.403 1.00 81.94 96 LEU A O 1
#

pLDDT: mean 89.52, std 5.84, range [60.16, 97.06]

Mean predicted aligned error: 7.96 Å

Foldseek 3Di:
DVVLVVVLVVQVVVLVVVVLDCPDDDPVSNVVSCVSSVVVSVVVVVVVVVVVVVVCVVVVNDPPDDDDDPDDDDDDVVNVVVVVVVVVVVVVVVVD

Solvent-accessible surface area (backbone atoms only — not comparable to full-atom values): 5842 Å² total; per-residue (Å²): 112,73,69,59,53,54,50,49,52,51,45,49,55,52,40,46,75,71,67,52,56,73,83,62,78,55,75,70,50,36,56,59,47,44,49,81,48,50,56,58,51,52,53,53,52,51,53,51,50,51,54,47,52,51,54,36,47,76,72,66,56,59,90,90,58,94,77,87,73,92,79,75,88,74,91,45,74,65,56,53,48,52,50,52,49,54,52,50,53,52,53,55,62,72,73,106

Secondary structure (DSSP, 8-state):
-HHHHHHHHHHHHHHHHTT--SSSS-HHHHHHHHHHHHHHHHHHHHHHHHHHHHHHHHTT--TT-----SS--PPPHHHHHHHHHHHHHHHHHHH-

Nearest PDB structures (foldseek):
  6zg3-assembly2_D  TM=9.124E-01  e=8.045E-05  Lactobacillus delbrueckii subsp. bulgaricus ATCC 11842 = JCM 1002
  8bmq-assembly1_D  TM=8.948E-01  e=8.603E-05  Lactobacillus delbrueckii subsp. bulgaricus ATCC 11842 = JCM 1002
  4huq-assembly1_T  TM=8.087E-01  e=4.708E-05  Levilactobacillus brevis ATCC 367
  5xy3-assembly1_h  TM=2.270E-01  e=5.803E+00  Trichomonas vaginalis

Sequence (96 aa):
MPILFEETDRIIKAQKARGVDLESGGLIQKIRGLVPIIVPLLHGVFRRADDLAVALSLRGYVPGAPRSHYRSFSLTRLDLASLAGSTGVILALLWL